Protein AF-A0A948V8Z6-F1 (afdb_monomer_lite)

Structure (mmCIF, N/CA/C/O backbone):
data_AF-A0A948V8Z6-F1
#
_entry.id   AF-A0A948V8Z6-F1
#
loop_
_atom_site.group_PDB
_atom_site.id
_atom_site.type_symbol
_atom_site.label_atom_id
_atom_site.label_alt_id
_atom_site.label_comp_id
_atom_site.label_asym_id
_atom_site.label_entity_id
_atom_site.label_seq_id
_atom_site.pdbx_PDB_ins_code
_atom_site.Cartn_x
_atom_site.Cartn_y
_atom_site.Cartn_z
_atom_site.occupancy
_atom_site.B_iso_or_equiv
_atom_site.auth_seq_id
_atom_site.auth_comp_id
_atom_site.auth_asym_id
_atom_site.auth_atom_id
_atom_site.pdbx_PDB_model_num
ATOM 1 N N . MET A 1 1 ? 12.940 -2.171 13.631 1.00 53.03 1 MET A N 1
ATOM 2 C CA . MET A 1 1 ? 11.884 -1.495 12.850 1.00 53.03 1 MET A CA 1
ATOM 3 C C . MET A 1 1 ? 11.917 -0.031 13.234 1.00 53.03 1 MET A C 1
ATOM 5 O O . MET A 1 1 ? 11.696 0.256 14.405 1.00 53.03 1 MET A O 1
ATOM 9 N N . SER A 1 2 ? 12.328 0.854 12.319 1.00 64.75 2 SER A N 1
ATOM 10 C CA . SER A 1 2 ? 12.319 2.299 12.589 1.00 64.75 2 SER A CA 1
ATOM 11 C C . SER A 1 2 ? 10.878 2.724 12.871 1.00 64.75 2 SER A C 1
ATOM 13 O O . SER A 1 2 ? 9.993 2.418 12.078 1.00 64.75 2 SER A O 1
ATOM 15 N N . LYS A 1 3 ? 10.640 3.360 14.022 1.00 72.44 3 LYS A N 1
ATOM 16 C CA . LYS A 1 3 ? 9.309 3.831 14.448 1.00 72.44 3 LYS A CA 1
ATOM 17 C C . LYS A 1 3 ? 8.860 5.091 13.703 1.00 72.44 3 LYS A C 1
ATOM 19 O O . LYS A 1 3 ? 7.738 5.535 13.892 1.00 72.44 3 LYS A O 1
ATOM 24 N N . GLU A 1 4 ? 9.751 5.667 12.907 1.00 85.69 4 GLU A N 1
ATOM 25 C CA . GLU A 1 4 ? 9.535 6.919 12.182 1.00 85.69 4 GLU A CA 1
ATOM 26 C C . GLU A 1 4 ? 8.898 6.685 10.808 1.00 85.69 4 GLU A C 1
ATOM 28 O O . GLU A 1 4 ? 8.427 7.628 10.182 1.00 85.69 4 GLU A O 1
ATOM 33 N N . VAL A 1 5 ? 8.888 5.436 10.327 1.00 88.00 5 VAL A N 1
ATOM 34 C CA . VAL A 1 5 ? 8.311 5.081 9.030 1.00 88.00 5 VAL A CA 1
ATOM 35 C C . VAL A 1 5 ? 6.973 4.394 9.243 1.00 88.00 5 VAL A C 1
ATOM 37 O O . VAL A 1 5 ? 6.899 3.330 9.863 1.00 88.00 5 VAL A O 1
ATOM 40 N N . ASP A 1 6 ? 5.927 4.988 8.677 1.00 90.06 6 ASP A N 1
ATOM 41 C CA . ASP A 1 6 ? 4.586 4.425 8.721 1.00 90.06 6 ASP A CA 1
ATOM 42 C C . ASP A 1 6 ? 4.518 3.056 8.033 1.00 90.06 6 ASP A C 1
ATOM 44 O O . ASP A 1 6 ? 5.104 2.805 6.973 1.00 90.06 6 ASP A O 1
ATOM 48 N N . CYS A 1 7 ? 3.745 2.150 8.631 1.00 92.44 7 CYS A N 1
ATOM 49 C CA . CYS A 1 7 ? 3.477 0.846 8.044 1.00 92.44 7 CYS A CA 1
ATOM 50 C C . CYS A 1 7 ? 2.523 0.999 6.854 1.00 92.44 7 CYS A C 1
ATOM 52 O O . CYS A 1 7 ? 1.310 1.134 7.025 1.00 92.44 7 CYS A O 1
ATOM 54 N N . ALA A 1 8 ? 3.058 0.903 5.636 1.00 94.00 8 ALA A N 1
ATOM 55 C CA . ALA A 1 8 ? 2.267 1.015 4.411 1.00 94.00 8 ALA A CA 1
ATOM 56 C C . ALA A 1 8 ? 1.073 0.037 4.365 1.00 94.00 8 ALA A C 1
ATOM 58 O O . ALA A 1 8 ? 0.003 0.386 3.867 1.00 94.00 8 ALA A O 1
ATOM 59 N N . TRP A 1 9 ? 1.222 -1.173 4.917 1.00 95.31 9 TRP A N 1
ATOM 60 C CA . TRP A 1 9 ? 0.126 -2.142 4.993 1.00 95.31 9 TRP A CA 1
ATOM 61 C C . TRP A 1 9 ? -0.997 -1.689 5.926 1.00 95.31 9 TRP A C 1
ATOM 63 O O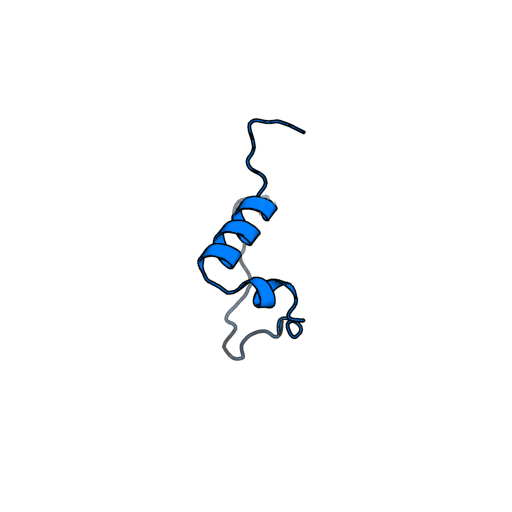 . TRP A 1 9 ? -2.160 -1.790 5.542 1.00 95.31 9 TRP A O 1
ATOM 73 N N . ASP A 1 10 ? -0.672 -1.139 7.097 1.00 95.25 10 ASP A N 1
ATOM 74 C CA . ASP A 1 10 ? -1.678 -0.612 8.028 1.00 95.25 10 ASP A CA 1
ATOM 75 C C . ASP A 1 10 ? -2.483 0.520 7.371 1.00 95.25 10 ASP A C 1
ATOM 77 O O . ASP A 1 10 ? -3.715 0.512 7.389 1.00 95.25 10 ASP A O 1
ATOM 81 N N . MET A 1 11 ? -1.798 1.427 6.666 1.00 96.06 11 MET A N 1
ATOM 82 C CA . MET A 1 11 ? -2.439 2.513 5.916 1.00 96.06 11 MET A CA 1
ATOM 83 C C . MET A 1 11 ? -3.424 1.991 4.857 1.00 96.06 11 MET A C 1
ATOM 85 O O . MET A 1 11 ? -4.534 2.510 4.720 1.00 96.06 11 MET A O 1
ATOM 89 N N . ILE A 1 12 ? -3.044 0.952 4.104 1.00 96.75 12 ILE A N 1
ATOM 90 C CA . ILE A 1 12 ? -3.901 0.348 3.072 1.00 96.75 12 ILE A CA 1
ATOM 91 C C . ILE A 1 12 ? -5.131 -0.312 3.699 1.00 96.75 12 ILE A C 1
ATOM 93 O O . ILE A 1 12 ? -6.246 -0.092 3.216 1.00 96.75 12 ILE A O 1
ATOM 97 N N . VAL A 1 13 ? -4.949 -1.114 4.753 1.00 97.00 13 VAL A N 1
ATOM 98 C CA . VAL A 1 13 ? -6.056 -1.844 5.386 1.00 97.00 13 VAL A CA 1
ATOM 99 C C . VAL A 1 13 ? -7.039 -0.865 6.027 1.00 97.00 13 VAL A C 1
ATOM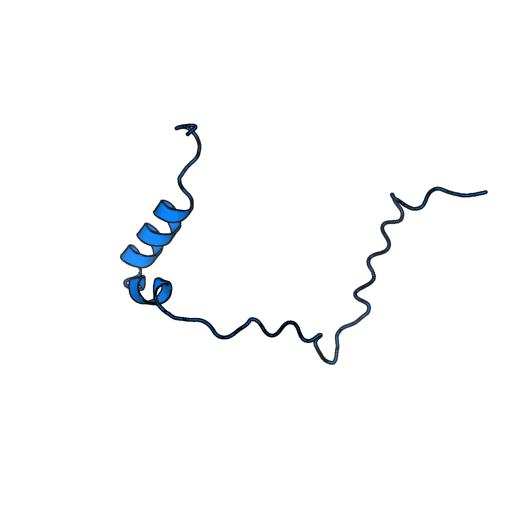 101 O O . VAL A 1 13 ? -8.236 -0.984 5.774 1.00 97.00 13 VAL A O 1
ATOM 104 N N . ARG A 1 14 ? -6.565 0.151 6.765 1.00 97.44 14 ARG A N 1
ATOM 105 C CA . ARG A 1 14 ? -7.425 1.201 7.347 1.00 97.44 14 ARG A CA 1
ATOM 106 C C . ARG A 1 14 ? -8.269 1.904 6.292 1.00 97.44 14 ARG A C 1
ATOM 108 O O . ARG A 1 14 ? -9.491 1.921 6.403 1.00 97.44 14 ARG A O 1
ATOM 115 N N . LYS A 1 15 ? -7.642 2.359 5.204 1.00 97.69 15 LYS A N 1
ATOM 116 C CA . LYS A 1 15 ? -8.351 3.002 4.090 1.00 97.69 15 LYS A CA 1
ATOM 117 C C . LYS A 1 15 ? -9.402 2.086 3.456 1.00 97.69 15 LYS A C 1
ATOM 119 O O . LYS A 1 15 ? -10.457 2.548 3.032 1.00 97.69 15 LYS A O 1
ATOM 124 N N . LYS A 1 16 ? -9.128 0.782 3.357 1.00 97.75 16 LYS A N 1
ATOM 125 C CA . LYS A 1 16 ? -10.090 -0.198 2.829 1.00 97.75 16 LYS A CA 1
ATOM 126 C C . LYS A 1 16 ? -11.236 -0.481 3.794 1.00 97.75 16 LYS A C 1
ATOM 128 O O . LYS A 1 16 ? -12.364 -0.615 3.327 1.00 97.75 16 LYS A O 1
ATOM 133 N N . MET A 1 17 ? -10.972 -0.518 5.099 1.00 97.38 17 MET A N 1
ATOM 134 C CA . MET A 1 17 ? -12.006 -0.628 6.129 1.00 97.38 17 MET A CA 1
ATOM 135 C C . MET A 1 17 ? -12.941 0.587 6.112 1.00 97.38 17 MET A C 1
ATOM 137 O O . MET A 1 17 ? -14.152 0.406 6.045 1.00 97.38 17 MET A O 1
ATOM 141 N N . GLU A 1 18 ? -12.396 1.806 6.066 1.00 97.94 18 GLU A N 1
ATOM 142 C CA . GLU A 1 18 ? -13.174 3.057 5.983 1.00 97.94 18 GLU A CA 1
ATOM 143 C C . GLU A 1 18 ? -14.082 3.113 4.749 1.00 97.94 18 GLU A C 1
ATOM 145 O O . GLU A 1 18 ? -15.173 3.673 4.789 1.00 97.94 18 GLU A O 1
ATOM 150 N N . GLN A 1 19 ? -13.649 2.504 3.645 1.00 97.81 19 GLN A N 1
ATOM 151 C CA . GLN A 1 19 ? -14.428 2.420 2.411 1.00 97.81 19 GLN A CA 1
ATOM 152 C C . GLN A 1 19 ? -15.451 1.275 2.404 1.00 97.81 19 GLN A C 1
ATOM 154 O O . GLN A 1 19 ? -16.184 1.151 1.425 1.00 97.81 19 GLN A O 1
ATOM 159 N N . GLY A 1 20 ? -15.478 0.413 3.427 1.00 97.69 20 GLY A N 1
ATOM 160 C CA . GLY A 1 20 ? -16.293 -0.805 3.429 1.00 97.69 20 GLY A CA 1
ATOM 161 C C . GLY A 1 20 ? -15.881 -1.803 2.341 1.00 97.69 20 GLY A C 1
ATOM 162 O O . GLY A 1 20 ? -16.733 -2.494 1.799 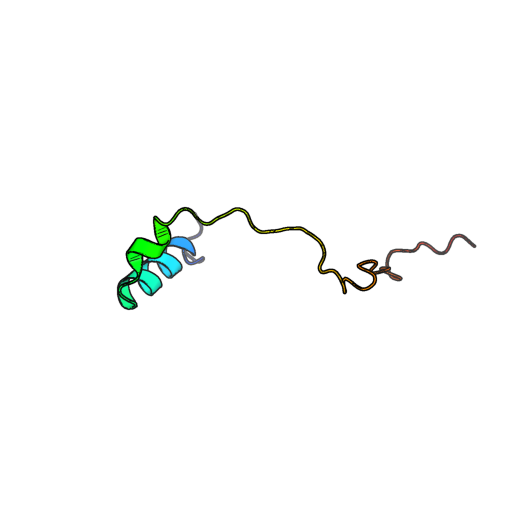1.00 97.69 20 GLY A O 1
ATOM 163 N N . ARG A 1 21 ? -14.590 -1.828 1.977 1.00 97.31 21 ARG A N 1
ATOM 164 C CA . ARG A 1 21 ? -14.022 -2.601 0.855 1.00 97.31 21 ARG A CA 1
ATOM 165 C C . ARG A 1 21 ? -12.950 -3.590 1.306 1.00 97.31 21 ARG A C 1
ATOM 167 O O . ARG A 1 21 ? -11.954 -3.802 0.606 1.00 97.31 21 ARG A O 1
ATOM 174 N N . LEU A 1 22 ? -13.077 -4.136 2.511 1.00 96.12 22 LEU A N 1
ATOM 175 C CA . LEU A 1 22 ? -12.063 -5.030 3.074 1.00 96.12 22 LEU A CA 1
ATOM 176 C C . LEU A 1 22 ? -11.941 -6.329 2.260 1.00 96.12 22 LEU A C 1
ATOM 178 O O . LEU A 1 22 ? -10.843 -6.855 2.079 1.00 96.12 22 LEU A O 1
ATOM 182 N N . GLU A 1 23 ? -13.046 -6.789 1.680 1.00 95.62 23 GLU A N 1
ATOM 183 C CA . GLU A 1 23 ? -13.119 -7.967 0.822 1.00 95.62 23 GLU A CA 1
ATOM 184 C C . GLU A 1 23 ? -12.254 -7.851 -0.443 1.00 95.62 23 GLU A C 1
ATOM 186 O O . GLU A 1 23 ? -11.803 -8.866 -0.969 1.00 95.62 23 GLU A O 1
ATOM 191 N N . ASP A 1 24 ? -11.934 -6.635 -0.909 1.00 94.31 24 ASP A N 1
ATOM 192 C CA . ASP A 1 24 ? -11.008 -6.428 -2.032 1.00 94.31 24 ASP A CA 1
ATOM 193 C C . ASP A 1 24 ? -9.604 -6.984 -1.774 1.00 94.31 24 ASP A C 1
ATOM 195 O O . ASP A 1 24 ? -8.888 -7.291 -2.730 1.00 94.31 24 ASP A O 1
ATOM 199 N N . LEU A 1 25 ? -9.188 -7.078 -0.507 1.00 94.44 25 LEU A N 1
ATOM 200 C CA . LEU A 1 25 ? -7.880 -7.618 -0.137 1.00 94.44 25 LEU A CA 1
ATOM 201 C C . LEU A 1 25 ? -7.826 -9.143 -0.270 1.00 94.44 25 LEU A C 1
ATOM 203 O O . LEU A 1 25 ? -6.745 -9.694 -0.452 1.00 94.44 25 LEU A O 1
ATOM 207 N N . MET A 1 26 ? -8.979 -9.816 -0.217 1.00 93.12 26 MET A N 1
ATOM 208 C CA . MET A 1 26 ? -9.084 -11.273 -0.344 1.00 93.12 26 MET A CA 1
ATOM 209 C C . MET A 1 26 ? -9.344 -11.722 -1.787 1.00 93.12 26 MET A C 1
ATOM 211 O O . MET A 1 26 ? -9.218 -12.903 -2.104 1.00 93.12 26 MET A O 1
ATOM 215 N N . LYS A 1 27 ? -9.711 -10.792 -2.678 1.00 93.56 27 LYS A N 1
ATOM 216 C CA . LYS A 1 27 ? -9.989 -11.098 -4.085 1.00 93.56 27 LYS A CA 1
ATOM 217 C C . LYS A 1 27 ? -8.705 -11.499 -4.807 1.00 93.56 27 LYS A C 1
ATO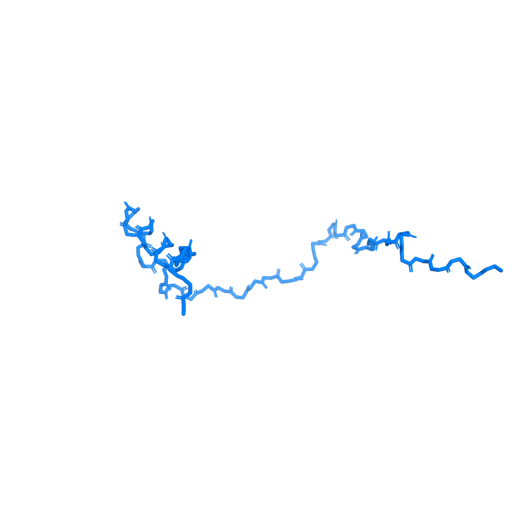M 219 O O . LYS A 1 27 ? -7.788 -10.692 -4.969 1.00 93.56 27 LYS A O 1
ATOM 224 N N . ILE A 1 28 ? -8.691 -12.725 -5.326 1.00 90.69 28 ILE A N 1
ATOM 225 C CA . ILE A 1 28 ? -7.688 -13.172 -6.292 1.00 90.69 28 ILE A CA 1
ATOM 226 C C . ILE A 1 28 ? -7.919 -12.381 -7.580 1.00 90.69 28 ILE A C 1
ATOM 228 O O . ILE A 1 28 ? -8.980 -12.474 -8.199 1.00 90.69 28 ILE A O 1
ATOM 232 N N . ARG A 1 29 ? -6.943 -11.557 -7.964 1.00 88.81 29 ARG A N 1
ATOM 233 C CA . ARG A 1 29 ? -6.997 -10.822 -9.230 1.00 88.81 29 ARG A CA 1
ATOM 234 C C . ARG A 1 29 ? -6.441 -11.705 -10.343 1.00 88.81 29 ARG A C 1
ATOM 236 O O . ARG A 1 29 ? -5.485 -12.437 -10.081 1.00 88.81 29 ARG A O 1
ATOM 243 N N . PRO A 1 30 ? -6.999 -11.622 -11.562 1.00 89.31 30 PRO A N 1
ATOM 244 C CA . PRO A 1 30 ? -6.378 -12.256 -12.710 1.00 89.31 30 PRO A CA 1
ATOM 245 C C . PRO A 1 30 ? -4.953 -11.731 -12.879 1.00 89.31 30 PRO A C 1
ATOM 247 O O . PRO A 1 30 ? -4.609 -10.628 -12.429 1.00 89.31 30 PRO A O 1
ATOM 250 N N . ASP A 1 31 ? -4.130 -12.536 -13.533 1.00 87.12 31 ASP A N 1
ATOM 251 C CA . ASP A 1 31 ? -2.795 -12.135 -13.914 1.00 87.12 31 ASP A CA 1
ATOM 252 C C . ASP A 1 31 ? -2.855 -10.836 -14.720 1.00 87.12 31 ASP A C 1
ATOM 254 O O . ASP A 1 31 ? -3.735 -10.589 -15.552 1.00 87.12 31 ASP A O 1
ATOM 258 N N . LYS A 1 32 ? -1.915 -9.940 -14.425 1.00 82.19 32 LYS A N 1
ATOM 259 C CA . LYS A 1 32 ? -1.799 -8.711 -15.193 1.00 82.19 32 LYS A CA 1
ATOM 260 C C . LYS A 1 32 ? -1.442 -9.107 -16.623 1.00 82.19 32 LYS A C 1
ATOM 262 O O . LYS A 1 32 ? -0.408 -9.726 -16.844 1.00 82.19 32 LYS A O 1
ATOM 267 N N . ASN A 1 33 ? -2.264 -8.713 -17.591 1.00 81.06 33 ASN A N 1
ATOM 268 C CA . ASN A 1 33 ? -1.930 -8.910 -18.994 1.00 81.06 33 ASN A CA 1
ATOM 269 C C . ASN A 1 33 ? -0.714 -8.036 -19.349 1.00 81.06 33 ASN A C 1
ATOM 271 O O . ASN A 1 33 ? -0.829 -6.820 -19.504 1.00 81.06 33 ASN A O 1
ATOM 275 N N . TRP A 1 34 ? 0.460 -8.660 -19.437 1.00 80.25 34 TRP A N 1
ATOM 276 C CA . TRP A 1 34 ? 1.717 -8.004 -19.807 1.00 80.25 34 TRP A CA 1
ATOM 277 C C . TRP A 1 34 ? 1.926 -7.921 -21.321 1.00 80.25 34 TRP A C 1
ATOM 279 O O . TRP A 1 34 ? 2.982 -7.468 -21.766 1.00 80.25 34 TRP A O 1
ATOM 289 N N . LYS A 1 35 ? 0.947 -8.352 -22.128 1.00 78.62 35 LYS A N 1
ATOM 290 C CA . LYS A 1 35 ? 1.033 -8.239 -23.580 1.00 78.62 35 LYS A CA 1
ATOM 291 C C . LYS A 1 35 ? 1.145 -6.767 -23.960 1.00 78.62 35 LYS A C 1
ATOM 293 O O . LYS A 1 35 ? 0.411 -5.913 -23.462 1.00 78.62 35 LYS A O 1
ATOM 298 N N . THR A 1 36 ? 2.078 -6.475 -24.856 1.00 69.44 36 THR A N 1
ATOM 299 C CA . THR A 1 36 ? 2.206 -5.150 -25.450 1.00 69.44 36 THR A CA 1
ATOM 300 C C . THR A 1 36 ? 0.886 -4.775 -26.122 1.00 69.44 36 THR A C 1
ATOM 302 O O . THR A 1 36 ? 0.275 -5.597 -26.811 1.00 69.44 36 THR A O 1
ATOM 305 N N . SER A 1 37 ? 0.418 -3.540 -25.903 1.00 69.56 37 SER A N 1
ATOM 306 C CA . SER A 1 37 ? -0.709 -3.007 -26.676 1.00 69.56 37 SER A CA 1
ATOM 307 C C . SER A 1 37 ? -0.391 -3.145 -28.167 1.00 69.56 37 SER A C 1
ATOM 309 O O . SER A 1 37 ? 0.773 -3.026 -28.557 1.00 69.56 37 SER A O 1
ATOM 311 N N . ARG A 1 38 ? -1.409 -3.394 -29.000 1.00 65.38 38 ARG A N 1
ATOM 312 C CA . ARG A 1 38 ? -1.253 -3.469 -30.464 1.00 65.38 38 ARG A CA 1
ATOM 313 C C . ARG A 1 38 ? -0.574 -2.211 -31.014 1.00 65.38 38 ARG A C 1
ATOM 315 O O . ARG A 1 38 ? 0.246 -2.306 -31.916 1.00 65.38 38 ARG A O 1
ATOM 322 N N . ASP A 1 39 ? -0.861 -1.071 -30.392 1.00 74.75 39 ASP A N 1
ATOM 323 C CA . ASP A 1 39 ? -0.311 0.241 -30.738 1.00 74.75 39 ASP A CA 1
ATOM 324 C C . ASP A 1 39 ? 0.921 0.587 -29.880 1.00 74.75 39 ASP A C 1
ATOM 326 O O . ASP A 1 39 ? 1.233 1.754 -29.650 1.00 74.75 39 ASP A O 1
ATOM 330 N N . GLY A 1 40 ? 1.599 -0.431 -29.338 1.00 63.75 40 GLY A N 1
ATOM 331 C CA . GLY A 1 40 ? 2.786 -0.315 -28.501 1.00 63.75 40 GLY A CA 1
ATOM 332 C C . GLY A 1 40 ? 3.958 0.246 -29.293 1.00 63.75 40 GLY A C 1
ATOM 333 O O . GLY A 1 40 ? 4.835 -0.502 -29.722 1.00 63.75 40 GLY A O 1
ATOM 334 N N . GLY A 1 41 ? 3.956 1.568 -29.471 1.00 67.88 41 GLY A N 1
ATOM 335 C CA . GLY A 1 41 ? 5.067 2.326 -30.022 1.00 67.88 41 GLY A CA 1
ATOM 336 C C . GLY A 1 41 ? 6.384 2.002 -29.307 1.00 67.88 41 GLY A C 1
ATOM 337 O O . GLY A 1 41 ? 6.383 1.387 -28.233 1.00 67.88 41 GLY A O 1
ATOM 338 N N . PRO A 1 42 ? 7.527 2.379 -29.899 1.00 62.62 42 PRO A N 1
ATOM 339 C CA . PRO A 1 42 ? 8.830 1.867 -29.500 1.00 62.62 42 PRO A CA 1
ATOM 340 C C . PRO A 1 42 ? 9.068 2.008 -27.990 1.00 62.62 42 PRO A C 1
ATOM 342 O O . PRO A 1 42 ? 9.240 3.104 -27.467 1.00 62.62 42 PRO A O 1
ATOM 345 N N . ARG A 1 43 ? 9.139 0.876 -27.277 1.00 66.06 43 ARG A N 1
ATOM 346 C CA . ARG A 1 43 ? 9.493 0.794 -25.842 1.00 66.06 43 ARG A CA 1
ATOM 347 C C . ARG A 1 43 ? 10.990 1.037 -25.595 1.00 66.06 43 ARG A C 1
ATOM 349 O O . ARG A 1 43 ? 11.509 0.674 -24.543 1.00 66.06 43 ARG A O 1
ATOM 356 N N . LYS A 1 44 ? 11.708 1.583 -26.580 1.00 68.62 44 LYS A N 1
ATOM 357 C CA . LYS A 1 44 ? 13.152 1.794 -26.525 1.00 68.62 44 LYS A CA 1
ATOM 358 C C . LYS A 1 44 ? 13.423 3.206 -26.019 1.00 68.62 44 LYS A C 1
ATOM 360 O O . LYS A 1 44 ? 13.431 4.153 -26.795 1.00 68.62 44 LYS A O 1
ATOM 365 N N . GLN A 1 45 ? 13.658 3.333 -24.718 1.00 68.69 45 GLN A N 1
ATOM 366 C CA . GLN A 1 45 ? 14.234 4.544 -24.145 1.00 68.69 45 GLN A CA 1
ATOM 367 C C . GLN A 1 45 ? 15.760 4.418 -24.226 1.00 68.69 45 GLN A C 1
ATOM 369 O O . GLN A 1 45 ? 16.358 3.623 -23.504 1.00 68.69 45 GLN A O 1
ATOM 374 N N . ILE A 1 46 ? 16.387 5.151 -25.148 1.00 74.75 46 ILE A N 1
ATOM 375 C CA . ILE A 1 46 ? 17.848 5.268 -25.194 1.00 74.75 46 ILE A CA 1
ATOM 376 C C . ILE A 1 46 ? 18.236 6.275 -24.115 1.00 74.75 46 ILE A C 1
ATOM 378 O O . ILE A 1 46 ? 17.862 7.444 -24.187 1.00 74.75 46 ILE A O 1
ATOM 382 N N . ARG A 1 47 ? 18.956 5.808 -23.097 1.00 76.06 47 ARG A N 1
ATOM 383 C CA . ARG A 1 47 ? 19.598 6.669 -22.106 1.00 76.06 47 ARG A CA 1
ATOM 384 C C . ARG A 1 47 ? 20.902 7.187 -22.696 1.00 76.06 47 ARG A C 1
ATOM 386 O O . ARG A 1 47 ? 21.926 6.522 -22.596 1.00 76.06 47 ARG A O 1
ATOM 393 N N . ALA A 1 48 ? 20.826 8.326 -23.387 1.00 69.19 48 ALA A N 1
ATOM 394 C CA . ALA A 1 48 ? 21.989 8.977 -23.997 1.00 69.19 48 ALA A CA 1
ATOM 395 C C . ALA A 1 48 ? 23.089 9.285 -22.962 1.00 69.19 48 ALA A C 1
ATOM 397 O O . ALA A 1 48 ? 24.260 9.289 -23.302 1.00 69.19 48 ALA A O 1
ATOM 398 N N . ASP A 1 49 ? 22.710 9.444 -21.693 1.00 72.38 49 ASP A N 1
ATOM 399 C CA . ASP A 1 49 ? 23.594 9.622 -20.539 1.00 72.38 49 ASP A CA 1
ATOM 400 C C . ASP A 1 49 ? 24.428 8.381 -20.165 1.00 7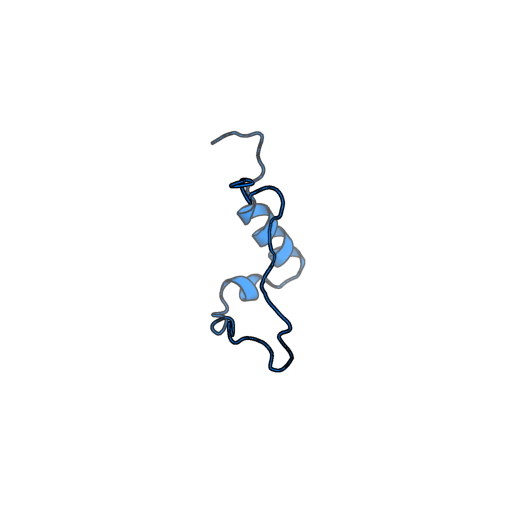2.38 49 ASP A C 1
ATOM 402 O O . ASP A 1 49 ? 25.317 8.483 -19.327 1.00 72.38 49 ASP A O 1
ATOM 406 N N . LEU A 1 50 ? 24.136 7.213 -20.748 1.00 65.62 50 LEU A N 1
ATOM 407 C CA . LEU A 1 50 ? 24.844 5.947 -20.504 1.00 65.62 50 LEU A CA 1
ATOM 408 C C . LEU A 1 50 ? 25.596 5.427 -21.736 1.00 65.62 50 LEU A C 1
ATOM 410 O O . LEU A 1 50 ? 26.155 4.331 -21.695 1.00 65.62 50 LEU A O 1
ATOM 414 N N . VAL A 1 51 ? 25.567 6.159 -22.85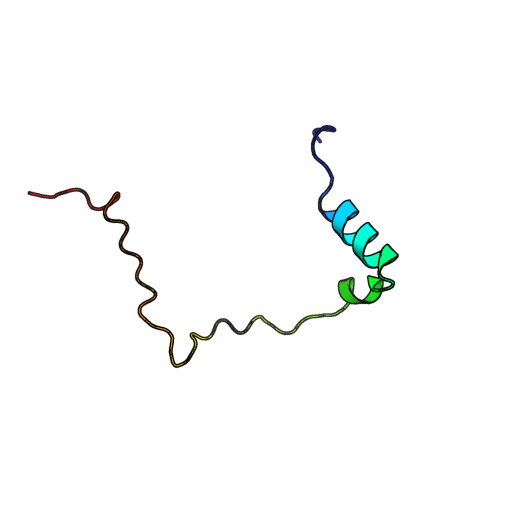0 1.00 69.44 51 VAL A N 1
ATOM 415 C CA . VAL A 1 51 ? 26.338 5.796 -24.040 1.00 69.44 51 VAL A CA 1
ATOM 416 C C . VAL A 1 51 ? 27.727 6.393 -23.854 1.00 69.44 51 VAL A C 1
ATOM 418 O O . VAL A 1 51 ? 27.903 7.591 -24.043 1.00 69.44 51 VAL A O 1
ATOM 421 N N . GLU A 1 52 ? 28.704 5.583 -23.438 1.00 64.06 52 GLU A N 1
ATOM 422 C CA . GLU A 1 52 ? 30.100 6.020 -23.479 1.00 64.06 52 GLU A CA 1
ATOM 423 C C . GLU A 1 52 ? 30.473 6.302 -24.938 1.00 64.06 52 GLU A C 1
ATOM 425 O O . GLU A 1 52 ? 30.343 5.433 -25.807 1.00 64.06 52 GLU A O 1
ATOM 430 N N . GLU A 1 53 ? 30.879 7.542 -25.211 1.00 60.03 53 GLU A N 1
ATOM 431 C CA . GLU A 1 53 ? 31.390 7.972 -26.508 1.00 60.03 53 GLU A CA 1
ATOM 432 C C . GLU A 1 53 ? 32.668 7.186 -26.802 1.00 60.03 53 GLU A C 1
ATOM 434 O O . GLU A 1 53 ? 33.764 7.552 -26.390 1.00 60.03 53 GLU A O 1
ATOM 439 N N . THR A 1 54 ? 32.528 6.054 -27.487 1.00 51.75 54 THR A N 1
ATOM 440 C CA . THR A 1 54 ? 33.681 5.385 -28.083 1.00 51.75 54 THR A CA 1
ATOM 441 C C . THR A 1 54 ? 33.988 6.114 -29.387 1.00 51.75 54 THR A C 1
ATOM 443 O O . THR A 1 54 ? 33.412 5.801 -30.431 1.00 51.75 54 THR A O 1
ATOM 446 N N . GLY A 1 55 ? 34.838 7.134 -29.282 1.00 46.72 55 GLY A N 1
ATOM 447 C CA . GLY A 1 55 ? 35.515 7.813 -30.385 1.00 46.72 55 GLY A CA 1
ATOM 448 C C . GLY A 1 55 ? 37.016 7.757 -30.172 1.00 46.72 55 GLY A C 1
ATOM 449 O O . GLY A 1 55 ? 37.455 8.221 -29.098 1.00 46.72 55 GLY A O 1
#

Secondary structure (DSSP, 8-state):
--TTS--HHHHHHHHHHHTT-GGGGT--PPPP--PPPTT--------GGG-----

pLDDT: mean 81.34, std 14.51, range [46.72, 97.94]

Sequence (55 aa):
MSKEVDCAWDMIVRKKMEQGRLEDLMKIRPDKNWKTSRDGGPRKQIRADLVEETG

Radius of gyration: 21.17 Å; chains: 1; bounding box: 52×23×45 Å

Foldseek 3Di:
DPPVDDDPVVVVCVVCVVVVNNCVVVDDDPDDPPDQDPPNPDPDDDPPVPDDPPD